Protein AF-A0A2N7XA03-F1 (afdb_monomer_lite)

Structure (mmCIF, N/CA/C/O backbone):
data_AF-A0A2N7XA03-F1
#
_entry.id   AF-A0A2N7XA03-F1
#
loop_
_atom_site.group_PDB
_atom_site.id
_atom_site.type_symbol
_atom_site.label_atom_id
_atom_site.label_alt_id
_atom_site.label_comp_id
_atom_site.label_asym_id
_atom_site.label_entity_id
_atom_site.label_seq_id
_atom_site.pdbx_PDB_ins_code
_atom_site.Cartn_x
_atom_site.Cartn_y
_atom_site.Cartn_z
_atom_site.occupancy
_atom_site.B_iso_or_equiv
_atom_site.auth_seq_id
_atom_site.auth_comp_id
_atom_site.auth_asym_id
_atom_site.auth_atom_id
_atom_site.pdbx_PDB_model_num
ATOM 1 N N . MET A 1 1 ? -6.510 21.672 -16.724 1.00 60.53 1 MET A N 1
ATOM 2 C CA . MET A 1 1 ? -6.468 21.443 -15.259 1.00 60.53 1 MET A CA 1
ATOM 3 C C . MET A 1 1 ? -7.813 21.025 -14.661 1.00 60.53 1 MET A C 1
ATOM 5 O O . MET A 1 1 ? -7.851 19.957 -14.069 1.00 60.53 1 MET A O 1
ATOM 9 N N . ARG A 1 2 ? -8.933 21.724 -14.922 1.00 76.31 2 ARG A N 1
ATOM 10 C CA . ARG A 1 2 ? -10.262 21.392 -14.342 1.00 76.31 2 ARG A CA 1
ATOM 11 C C . ARG A 1 2 ? -10.760 19.943 -14.524 1.00 76.31 2 ARG A C 1
ATOM 13 O O . ARG A 1 2 ? -11.589 19.488 -13.749 1.00 76.31 2 ARG A O 1
ATOM 20 N N . HIS A 1 3 ? -10.315 19.220 -15.556 1.00 81.19 3 HIS A N 1
ATOM 21 C CA . HIS A 1 3 ? -10.724 17.824 -15.777 1.00 81.19 3 HIS A CA 1
ATOM 22 C C . HIS A 1 3 ? -10.050 16.850 -14.793 1.00 81.19 3 HIS A C 1
ATOM 24 O O . HIS A 1 3 ? -10.739 16.049 -14.170 1.00 81.19 3 HIS A O 1
ATOM 30 N N . TYR A 1 4 ? -8.735 16.975 -14.584 1.00 78.62 4 TYR A N 1
ATOM 31 C CA . TYR A 1 4 ? -7.982 16.133 -13.645 1.00 78.62 4 TYR A CA 1
ATOM 32 C C . TYR A 1 4 ? -8.424 16.334 -12.188 1.00 78.62 4 TYR A C 1
ATOM 34 O O . TYR A 1 4 ? -8.545 15.368 -11.438 1.00 78.62 4 TYR A O 1
ATOM 42 N N . GLU A 1 5 ? -8.733 17.573 -11.801 1.00 79.69 5 GLU A N 1
ATOM 43 C CA . GLU A 1 5 ? -9.283 17.891 -10.475 1.00 79.69 5 GLU A CA 1
ATOM 44 C C . GLU A 1 5 ? -10.627 17.187 -10.243 1.00 79.69 5 GLU A C 1
ATOM 46 O O . GLU A 1 5 ? -10.821 16.546 -9.211 1.00 79.69 5 GLU A O 1
ATOM 51 N N . ARG A 1 6 ? -11.527 17.218 -11.237 1.00 84.94 6 ARG A N 1
ATOM 52 C CA . ARG A 1 6 ? -12.817 16.513 -11.168 1.00 84.94 6 ARG A CA 1
ATOM 53 C C . ARG A 1 6 ? -12.654 15.001 -11.059 1.00 84.94 6 ARG A C 1
ATOM 55 O O . ARG A 1 6 ? -13.378 14.383 -10.287 1.00 84.94 6 ARG A O 1
ATOM 62 N N . MET A 1 7 ? -11.707 14.410 -11.789 1.00 84.31 7 MET A N 1
ATOM 63 C CA . MET A 1 7 ? -11.433 12.973 -11.692 1.00 84.31 7 MET A CA 1
ATOM 64 C C . MET A 1 7 ? -10.955 12.581 -10.290 1.00 84.31 7 MET A C 1
ATOM 66 O O . MET A 1 7 ? -11.468 11.619 -9.724 1.00 84.31 7 MET A O 1
ATOM 70 N N . ARG A 1 8 ? -10.030 13.347 -9.691 1.00 77.31 8 ARG A N 1
ATOM 71 C CA . ARG A 1 8 ? -9.579 13.095 -8.311 1.00 77.31 8 ARG A CA 1
ATOM 72 C C . ARG A 1 8 ? -10.726 13.176 -7.307 1.00 77.31 8 ARG A C 1
ATOM 74 O O . ARG A 1 8 ? -10.835 12.301 -6.454 1.00 77.31 8 ARG A O 1
ATOM 81 N N . VAL A 1 9 ? -11.588 14.186 -7.426 1.00 81.44 9 VAL A N 1
ATOM 82 C CA . VAL A 1 9 ? -12.763 14.323 -6.553 1.00 81.44 9 VAL A CA 1
ATOM 83 C C . VAL A 1 9 ? -13.717 13.143 -6.732 1.00 81.44 9 VAL A C 1
ATOM 85 O O . VAL A 1 9 ? -14.170 12.593 -5.737 1.00 81.44 9 VAL A O 1
ATOM 88 N N . ALA A 1 10 ? -13.976 12.701 -7.965 1.00 82.12 10 ALA A N 1
ATOM 89 C CA . ALA A 1 10 ? -14.864 11.569 -8.233 1.00 82.12 10 ALA A CA 1
ATOM 90 C C . ALA A 1 10 ? -14.361 10.256 -7.605 1.00 82.12 10 ALA A C 1
ATOM 92 O O . ALA A 1 10 ? -15.149 9.516 -7.017 1.00 82.12 10 ALA A O 1
ATOM 93 N N . VAL A 1 11 ? -13.049 9.996 -7.665 1.00 75.00 11 VAL A N 1
ATOM 94 C CA . VAL A 1 11 ? -12.435 8.823 -7.017 1.00 75.00 11 VAL A CA 1
ATOM 95 C C . VAL A 1 11 ? -12.603 8.882 -5.496 1.00 75.00 11 VAL A C 1
ATOM 97 O O . VAL A 1 11 ? -12.893 7.862 -4.876 1.00 75.00 11 VAL A O 1
ATOM 100 N N . SER A 1 12 ? -12.468 10.062 -4.886 1.00 75.69 12 SER A N 1
ATOM 101 C CA . SER A 1 12 ? -12.621 10.230 -3.435 1.00 75.69 12 SER A CA 1
ATOM 102 C C . SER A 1 12 ? -14.082 10.291 -2.959 1.00 75.69 12 SER A C 1
ATOM 104 O O . SER A 1 12 ? -14.359 9.904 -1.826 1.00 75.69 12 SER A O 1
ATOM 106 N N . ALA A 1 13 ? -15.013 10.758 -3.793 1.00 76.19 13 ALA A N 1
ATOM 107 C CA . ALA A 1 13 ? -16.415 10.987 -3.426 1.00 76.19 13 ALA A CA 1
ATOM 108 C C . ALA A 1 13 ? -17.341 9.790 -3.696 1.00 76.19 13 ALA A C 1
ATOM 110 O O . ALA A 1 13 ? -18.472 9.775 -3.218 1.00 76.19 13 ALA A O 1
ATOM 111 N N . SER A 1 14 ? -16.891 8.794 -4.464 1.00 79.75 14 SER A N 1
ATOM 112 C CA . SER A 1 14 ? -17.689 7.594 -4.723 1.00 79.75 14 SER A CA 1
ATOM 113 C C . SER A 1 14 ? -17.953 6.822 -3.427 1.00 79.75 14 SER A C 1
ATOM 115 O O . SER A 1 14 ? -17.026 6.526 -2.682 1.00 79.75 14 SER A O 1
ATOM 117 N N . THR A 1 15 ? -19.201 6.452 -3.161 1.00 81.06 15 THR A N 1
ATOM 118 C CA . THR A 1 15 ? -19.562 5.527 -2.069 1.00 81.06 15 THR A CA 1
ATOM 119 C C . THR A 1 15 ? -19.664 4.079 -2.549 1.00 81.06 15 THR A C 1
ATOM 121 O O . THR A 1 15 ? -19.903 3.182 -1.750 1.00 81.06 15 THR A O 1
ATOM 124 N N . ALA A 1 16 ? -19.460 3.835 -3.849 1.00 85.88 16 ALA A N 1
ATOM 125 C CA . ALA A 1 16 ? -19.551 2.503 -4.446 1.00 85.88 16 ALA A CA 1
ATOM 126 C C . ALA A 1 16 ? -18.375 1.587 -4.066 1.00 85.88 16 ALA A C 1
ATOM 128 O O . ALA A 1 16 ? -18.445 0.378 -4.265 1.00 85.88 16 ALA A O 1
ATOM 129 N N . VAL A 1 17 ? -17.290 2.163 -3.547 1.00 85.19 17 VAL A N 1
ATOM 130 C CA . VAL A 1 17 ? -16.119 1.439 -3.052 1.00 85.19 17 VAL A CA 1
ATOM 131 C C . VAL A 1 17 ? -15.867 1.905 -1.631 1.00 85.19 17 VAL A C 1
ATOM 133 O O . VAL A 1 17 ? -15.725 3.110 -1.403 1.00 85.19 17 VAL A O 1
ATOM 136 N N . ASP A 1 18 ? -15.799 0.944 -0.712 1.00 88.31 18 ASP A N 1
ATOM 137 C CA . ASP A 1 18 ? -15.415 1.173 0.676 1.00 88.31 18 ASP A CA 1
ATOM 138 C C . ASP A 1 18 ? -14.088 1.954 0.776 1.00 88.31 18 ASP A C 1
ATOM 140 O O . ASP A 1 18 ? -13.185 1.809 -0.056 1.00 88.31 18 ASP A O 1
ATOM 144 N N . GLY A 1 19 ? -13.982 2.798 1.804 1.00 86.25 19 GLY A N 1
ATOM 145 C CA . GLY A 1 19 ? -12.800 3.619 2.044 1.00 86.25 19 GLY A CA 1
ATOM 146 C C . GLY A 1 19 ? -11.546 2.768 2.228 1.00 86.25 19 GLY A C 1
ATOM 147 O O . GLY A 1 19 ? -10.538 3.040 1.581 1.00 86.25 19 GLY A O 1
ATOM 148 N N . GLY A 1 20 ? -11.615 1.700 3.024 1.00 90.31 20 GLY A N 1
ATOM 149 C CA . GLY A 1 20 ? -10.498 0.777 3.228 1.00 90.31 20 GLY A CA 1
ATOM 150 C C . GLY A 1 20 ? -10.057 0.105 1.928 1.00 90.31 20 GLY A C 1
ATOM 151 O O . GLY A 1 20 ? -8.874 0.144 1.584 1.00 90.31 20 GLY A O 1
ATOM 152 N N . LEU A 1 21 ? -11.003 -0.427 1.147 1.00 91.94 21 LEU A N 1
ATOM 153 C CA . LEU A 1 21 ? -10.706 -1.044 -0.153 1.00 91.94 21 LEU A CA 1
ATOM 154 C C . LEU A 1 21 ? -10.043 -0.061 -1.132 1.00 91.94 21 LEU A C 1
ATOM 156 O O . LEU A 1 21 ? -9.103 -0.422 -1.842 1.00 91.94 21 LEU A O 1
ATOM 160 N N . ARG A 1 22 ? -10.491 1.196 -1.165 1.00 93.56 22 ARG A N 1
ATOM 161 C CA . ARG A 1 22 ? -9.862 2.230 -1.998 1.00 93.56 22 ARG A CA 1
ATOM 162 C C . ARG A 1 22 ? -8.411 2.467 -1.604 1.00 93.56 22 ARG A C 1
ATOM 164 O O . ARG A 1 22 ? -7.545 2.525 -2.476 1.00 93.56 22 ARG A O 1
ATOM 171 N N . GLU A 1 23 ? -8.152 2.625 -0.313 1.00 95.06 23 GLU A N 1
ATOM 172 C CA . GLU A 1 23 ? -6.807 2.877 0.201 1.00 95.06 23 GLU A CA 1
ATOM 173 C C . GLU A 1 23 ? -5.885 1.674 -0.057 1.00 95.06 23 GLU A C 1
ATOM 175 O O . GLU A 1 23 ? -4.732 1.869 -0.442 1.00 95.06 23 GLU A O 1
ATOM 180 N N . VAL A 1 24 ? -6.404 0.440 0.010 1.00 95.50 24 VAL A N 1
ATOM 181 C CA . VAL A 1 24 ? -5.681 -0.772 -0.414 1.00 95.50 24 VAL A CA 1
ATOM 182 C C . VAL A 1 24 ? -5.278 -0.690 -1.884 1.00 95.50 24 VAL A C 1
ATOM 184 O O . VAL A 1 24 ? -4.102 -0.855 -2.205 1.00 95.50 24 VAL A O 1
ATOM 187 N N . VAL A 1 25 ? -6.221 -0.398 -2.785 1.00 94.50 25 VAL A N 1
ATOM 188 C CA . VAL A 1 25 ? -5.930 -0.314 -4.226 1.00 94.50 25 VAL A CA 1
ATOM 189 C C . VAL A 1 25 ? -4.866 0.746 -4.504 1.00 94.50 25 VAL A C 1
ATOM 191 O O . VAL A 1 25 ? -3.908 0.470 -5.223 1.00 94.50 25 VAL A O 1
ATOM 194 N N . LEU A 1 26 ? -4.992 1.935 -3.909 1.00 95.06 26 LEU A N 1
ATOM 195 C CA . LEU A 1 26 ? -4.014 3.011 -4.082 1.00 95.06 26 LEU A CA 1
ATOM 196 C C . LEU A 1 26 ? -2.631 2.609 -3.558 1.00 95.06 26 LEU A C 1
ATOM 198 O O . LEU A 1 26 ? -1.645 2.774 -4.274 1.00 95.06 26 LEU A O 1
ATOM 202 N N . THR A 1 27 ? -2.563 2.020 -2.363 1.00 96.31 27 THR A N 1
ATOM 203 C CA . THR A 1 27 ? -1.319 1.495 -1.779 1.00 96.31 27 THR A CA 1
ATOM 204 C C . THR A 1 27 ? -0.624 0.523 -2.732 1.00 96.31 27 THR A C 1
ATOM 206 O O . THR A 1 27 ? 0.554 0.695 -3.042 1.00 96.31 27 THR A O 1
ATOM 209 N N . MET A 1 28 ? -1.362 -0.451 -3.273 1.00 95.88 28 MET A N 1
ATOM 210 C CA . MET A 1 28 ? -0.813 -1.449 -4.195 1.00 95.88 28 MET A CA 1
ATOM 211 C C . MET A 1 28 ? -0.295 -0.826 -5.495 1.00 95.88 28 MET A C 1
ATOM 213 O O . MET A 1 28 ? 0.785 -1.182 -5.960 1.00 95.88 28 MET A O 1
ATOM 217 N N . GLN A 1 29 ? -1.022 0.134 -6.072 1.00 95.69 29 GLN A N 1
ATOM 218 C CA . GLN A 1 29 ? -0.578 0.822 -7.289 1.00 95.69 29 GLN A CA 1
ATOM 219 C C . GLN A 1 29 ? 0.695 1.638 -7.050 1.00 95.69 29 GLN A C 1
ATOM 221 O O . GLN A 1 29 ? 1.594 1.639 -7.887 1.00 95.69 29 GLN A O 1
ATOM 2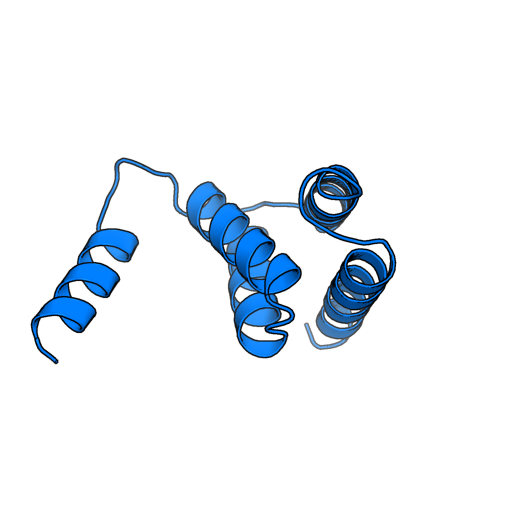26 N N . PHE A 1 30 ? 0.815 2.304 -5.901 1.00 96.75 30 PHE A N 1
ATOM 227 C CA . PHE A 1 30 ? 2.028 3.052 -5.580 1.00 96.75 30 PHE A CA 1
ATOM 228 C C . PHE A 1 30 ? 3.229 2.153 -5.290 1.00 96.75 30 PHE A C 1
ATOM 230 O O . PHE A 1 30 ? 4.342 2.535 -5.645 1.00 96.75 30 PHE A O 1
ATOM 237 N N . ALA A 1 31 ? 3.017 0.954 -4.738 1.00 96.38 31 ALA A N 1
ATOM 238 C CA . ALA A 1 31 ? 4.071 -0.053 -4.635 1.00 96.38 31 ALA A CA 1
ATOM 239 C C . ALA A 1 31 ? 4.579 -0.472 -6.025 1.00 96.38 31 ALA A C 1
ATOM 241 O O . ALA A 1 31 ? 5.784 -0.443 -6.261 1.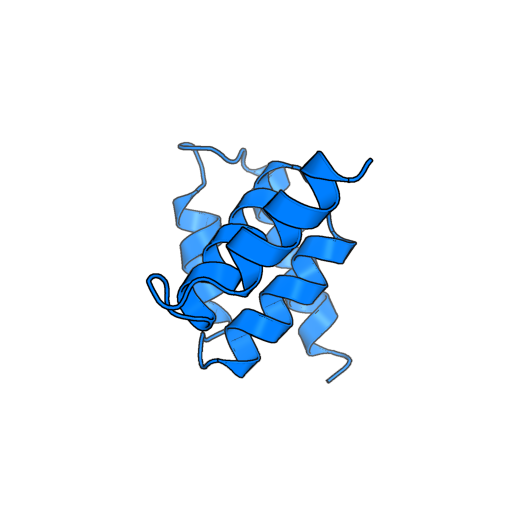00 96.38 31 ALA A O 1
ATOM 242 N N . VAL A 1 32 ? 3.666 -0.762 -6.961 1.00 95.31 32 VAL A N 1
ATOM 243 C CA . VAL A 1 32 ? 4.004 -1.122 -8.354 1.00 95.31 32 VAL A CA 1
ATOM 244 C C . VAL A 1 32 ? 4.761 -0.006 -9.067 1.00 95.31 32 VAL A C 1
ATOM 246 O O . VAL A 1 32 ? 5.732 -0.259 -9.768 1.00 95.31 32 VAL A O 1
ATOM 249 N N . LEU A 1 33 ? 4.354 1.245 -8.864 1.00 94.81 33 LEU A N 1
ATOM 250 C CA . LEU A 1 33 ? 4.996 2.403 -9.491 1.00 94.81 33 LEU A CA 1
ATOM 251 C C . LEU A 1 33 ? 6.274 2.863 -8.766 1.00 94.81 33 LEU A C 1
ATOM 253 O O . LEU A 1 33 ? 6.930 3.799 -9.217 1.00 94.81 33 LEU A O 1
ATOM 257 N N . GLY A 1 34 ? 6.629 2.255 -7.630 1.00 94.12 34 GLY A N 1
ATOM 258 C CA . GLY A 1 34 ? 7.788 2.653 -6.829 1.00 94.12 34 GLY A CA 1
ATOM 259 C C . GLY A 1 34 ? 7.648 4.022 -6.147 1.00 94.12 34 GLY A C 1
ATOM 260 O O . GLY A 1 34 ? 8.654 4.663 -5.839 1.00 94.12 34 GLY A O 1
ATOM 261 N N . HIS A 1 35 ? 6.419 4.489 -5.920 1.00 96.88 35 HIS A N 1
ATOM 262 C CA . HIS A 1 35 ? 6.107 5.791 -5.327 1.00 96.88 35 HIS A CA 1
ATOM 263 C C . HIS A 1 35 ? 5.966 5.690 -3.799 1.00 96.88 35 HIS A C 1
ATOM 265 O O . HIS A 1 35 ? 4.862 5.579 -3.269 1.00 96.88 35 HIS A O 1
ATOM 271 N N . GLU A 1 36 ? 7.088 5.784 -3.088 1.00 95.81 36 GLU A N 1
ATOM 272 C CA . GLU A 1 36 ? 7.159 5.594 -1.631 1.00 95.81 36 GLU A CA 1
ATOM 273 C C . GLU A 1 36 ? 6.240 6.525 -0.825 1.00 95.81 36 GLU A C 1
ATOM 275 O O . GLU A 1 36 ? 5.451 6.069 -0.002 1.00 95.81 36 GLU A O 1
ATOM 280 N N . PHE A 1 37 ? 6.330 7.841 -1.030 1.00 95.31 37 PHE A N 1
ATOM 281 C CA . PHE A 1 37 ? 5.609 8.787 -0.173 1.00 95.31 37 PHE A CA 1
ATOM 282 C C . PHE A 1 37 ? 4.076 8.626 -0.269 1.00 95.31 37 PHE A C 1
ATOM 284 O O . PHE A 1 37 ? 3.419 8.504 0.769 1.00 95.31 37 PHE A O 1
ATOM 291 N N . PRO A 1 38 ? 3.474 8.539 -1.474 1.00 95.12 38 PRO A N 1
ATOM 292 C CA . PRO A 1 38 ? 2.068 8.169 -1.607 1.00 95.12 38 PRO A CA 1
ATOM 293 C C . PRO A 1 38 ? 1.749 6.779 -1.043 1.00 95.12 38 PRO A C 1
ATOM 295 O O . PRO A 1 38 ? 0.720 6.630 -0.388 1.00 95.12 38 PRO A O 1
ATOM 298 N N . PHE A 1 39 ? 2.621 5.781 -1.241 1.00 96.44 39 PHE A N 1
ATOM 299 C CA . PHE A 1 39 ? 2.443 4.452 -0.651 1.00 96.44 39 PHE A CA 1
ATOM 300 C C . PHE A 1 39 ? 2.265 4.541 0.870 1.00 96.44 39 PHE A C 1
ATOM 302 O O . PHE A 1 39 ? 1.254 4.068 1.383 1.00 96.44 39 PHE A O 1
ATOM 309 N N . LYS A 1 40 ? 3.179 5.221 1.575 1.00 95.94 40 LYS A N 1
ATOM 310 C CA . LYS A 1 40 ? 3.151 5.385 3.038 1.00 95.94 40 LYS A CA 1
ATOM 311 C C . LYS A 1 40 ? 1.855 6.058 3.513 1.00 95.94 40 LYS A C 1
ATOM 313 O O . LYS A 1 40 ? 1.204 5.589 4.446 1.00 95.94 40 LYS A O 1
ATOM 318 N N . ILE A 1 41 ? 1.399 7.105 2.816 1.00 95.12 41 ILE A N 1
ATOM 319 C CA . ILE A 1 41 ? 0.124 7.782 3.125 1.00 95.12 41 ILE A CA 1
ATOM 320 C C . ILE A 1 41 ? -1.063 6.818 3.037 1.00 95.12 41 ILE A C 1
ATOM 322 O O . ILE A 1 41 ? -1.884 6.762 3.955 1.00 95.12 41 ILE A O 1
ATOM 326 N N . HIS A 1 42 ? -1.177 6.094 1.927 1.00 95.81 42 HIS A N 1
ATOM 327 C CA . HIS A 1 42 ? -2.330 5.238 1.666 1.00 95.81 42 HIS A CA 1
ATOM 328 C C . HIS A 1 42 ? -2.286 3.945 2.495 1.00 95.81 42 HIS A C 1
ATOM 330 O O . HIS A 1 42 ? -3.331 3.492 2.960 1.00 95.81 42 HIS A O 1
ATOM 336 N N . ALA A 1 43 ? -1.094 3.428 2.807 1.00 96.19 43 ALA A N 1
ATOM 337 C CA . ALA A 1 43 ? -0.911 2.303 3.720 1.00 96.19 43 ALA A CA 1
ATOM 338 C C . ALA A 1 43 ? -1.430 2.645 5.124 1.00 96.19 43 ALA A C 1
ATOM 340 O O . ALA A 1 43 ? -2.260 1.921 5.674 1.00 96.19 43 ALA A O 1
ATOM 341 N N . ARG A 1 44 ? -1.029 3.800 5.677 1.00 95.25 44 ARG A N 1
ATOM 342 C CA . ARG A 1 44 ? -1.507 4.269 6.990 1.00 95.25 44 ARG A CA 1
ATOM 343 C C . ARG A 1 44 ? -3.017 4.488 7.007 1.00 95.25 44 ARG A C 1
ATOM 345 O O . ARG A 1 44 ? -3.678 4.133 7.979 1.00 95.25 44 ARG A O 1
ATOM 352 N N . ARG A 1 45 ? -3.586 5.037 5.929 1.00 94.62 45 ARG A N 1
ATOM 353 C CA . ARG A 1 45 ? -5.041 5.215 5.804 1.00 94.62 45 ARG A CA 1
ATOM 354 C C . ARG A 1 45 ? -5.782 3.886 5.728 1.00 94.62 45 ARG A C 1
ATOM 356 O O . ARG A 1 45 ? -6.786 3.741 6.414 1.00 94.62 45 ARG A O 1
ATOM 363 N N . ALA A 1 46 ? -5.2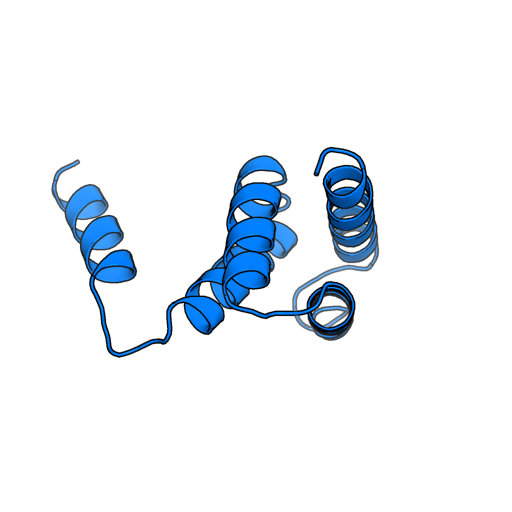86 2.916 4.962 1.00 94.62 46 ALA A N 1
ATOM 364 C CA . ALA A 1 46 ? -5.863 1.575 4.913 1.00 94.62 46 ALA A CA 1
ATOM 365 C C . ALA A 1 46 ? -5.818 0.898 6.294 1.00 94.62 46 ALA A C 1
ATOM 367 O O . ALA A 1 46 ? -6.805 0.304 6.727 1.00 94.62 46 ALA A O 1
ATOM 368 N N . MET A 1 47 ? -4.709 1.053 7.023 1.00 94.19 47 MET A N 1
ATOM 369 C CA . MET A 1 47 ? -4.571 0.535 8.387 1.00 94.19 47 MET A CA 1
ATOM 370 C C . MET A 1 47 ? -5.510 1.228 9.380 1.00 94.19 47 MET A C 1
ATOM 372 O O . MET A 1 47 ? -6.131 0.561 10.203 1.00 94.19 47 MET A O 1
ATOM 376 N N . ALA A 1 48 ? -5.700 2.544 9.259 1.00 93.38 48 ALA A N 1
ATOM 377 C CA . ALA A 1 48 ? -6.680 3.289 10.051 1.00 93.38 48 ALA A CA 1
ATOM 378 C C . ALA A 1 48 ? -8.135 2.852 9.781 1.00 93.38 48 ALA A C 1
ATOM 380 O O . ALA A 1 48 ? -9.005 3.082 10.616 1.00 93.38 48 ALA A O 1
ATOM 381 N N . GLN A 1 49 ? -8.399 2.205 8.640 1.00 92.50 49 GLN A N 1
ATOM 382 C CA . GLN A 1 49 ? -9.684 1.576 8.304 1.00 92.50 49 GLN A CA 1
ATOM 383 C C . GLN A 1 49 ? -9.759 0.094 8.730 1.00 92.50 49 GLN A C 1
ATOM 385 O O . GLN A 1 49 ? -10.703 -0.604 8.370 1.00 92.50 49 GLN A O 1
ATOM 390 N N . GLY A 1 50 ? -8.785 -0.402 9.502 1.00 92.69 50 GLY A N 1
ATOM 391 C CA . GLY A 1 50 ? -8.800 -1.743 10.095 1.00 92.69 50 GLY A CA 1
ATOM 392 C C . GLY A 1 50 ? -8.006 -2.807 9.336 1.00 92.69 50 GLY A C 1
ATOM 393 O O . GLY A 1 50 ? -7.989 -3.963 9.763 1.00 92.69 50 GLY A O 1
ATOM 394 N N . LEU A 1 51 ? -7.319 -2.459 8.243 1.00 94.12 51 LEU A N 1
ATOM 395 C CA . LEU A 1 51 ? -6.426 -3.405 7.576 1.00 94.12 51 LEU A CA 1
ATOM 396 C C . LEU A 1 51 ? -5.187 -3.670 8.443 1.00 94.12 51 LEU A C 1
ATOM 398 O O . LEU A 1 51 ? -4.490 -2.746 8.858 1.00 94.12 51 LEU A O 1
ATOM 402 N N . THR A 1 52 ? -4.864 -4.935 8.697 1.00 94.75 52 THR A N 1
ATOM 403 C CA . THR A 1 52 ? -3.658 -5.263 9.463 1.00 94.75 52 THR A CA 1
ATOM 404 C C . THR A 1 52 ? -2.399 -5.119 8.608 1.00 94.75 52 THR A C 1
ATOM 406 O O . THR A 1 52 ? -2.419 -5.308 7.388 1.00 94.75 52 THR A O 1
ATOM 409 N N . LYS A 1 53 ? -1.264 -4.841 9.260 1.00 94.25 53 LYS A N 1
ATOM 410 C CA . LYS A 1 53 ? 0.052 -4.818 8.604 1.00 94.25 53 LYS A CA 1
ATOM 411 C C . LYS A 1 53 ? 0.348 -6.140 7.888 1.00 94.25 53 LYS A C 1
ATOM 413 O O . LYS A 1 53 ? 0.834 -6.133 6.763 1.00 94.25 53 LYS A O 1
ATOM 418 N N . ASP A 1 54 ? 0.004 -7.267 8.509 1.00 96.12 54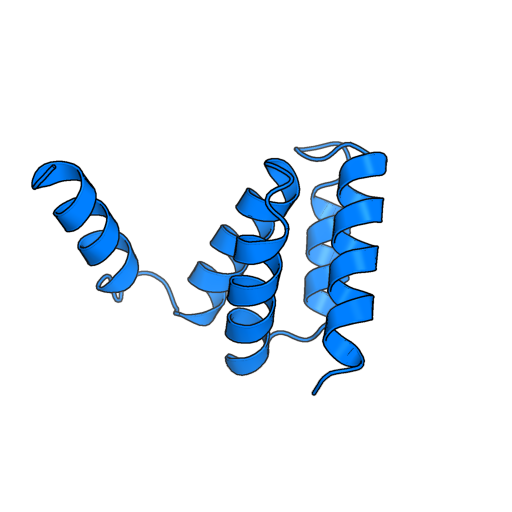 ASP A N 1
ATOM 419 C CA . ASP A 1 54 ? 0.221 -8.597 7.931 1.00 96.12 54 ASP A CA 1
ATOM 420 C C . ASP A 1 54 ? -0.652 -8.856 6.703 1.00 96.12 54 ASP A C 1
ATOM 422 O O . ASP A 1 54 ? -0.170 -9.428 5.726 1.00 96.12 54 ASP A O 1
ATOM 426 N N . ALA A 1 55 ? -1.898 -8.370 6.697 1.00 96.12 55 ALA A N 1
ATOM 427 C CA . ALA A 1 55 ? -2.736 -8.415 5.504 1.00 96.12 55 ALA A CA 1
ATOM 428 C C . ALA A 1 55 ? -2.117 -7.592 4.363 1.00 96.12 55 ALA A C 1
ATOM 430 O O . ALA A 1 55 ? -2.078 -8.057 3.225 1.00 96.12 55 ALA A O 1
ATOM 431 N N . LEU A 1 56 ? -1.564 -6.409 4.658 1.00 95.38 56 LEU A N 1
ATOM 432 C CA . LEU A 1 56 ? -0.904 -5.584 3.644 1.00 95.38 56 LEU A CA 1
ATOM 433 C C . LEU A 1 56 ? 0.376 -6.245 3.101 1.00 95.38 56 LEU A C 1
ATOM 435 O O . LEU A 1 56 ? 0.598 -6.241 1.891 1.00 95.38 56 LEU A O 1
ATOM 439 N N . ARG A 1 57 ? 1.176 -6.892 3.960 1.00 96.56 57 ARG A N 1
ATOM 440 C CA . ARG A 1 57 ? 2.322 -7.712 3.527 1.00 96.56 57 ARG A CA 1
ATOM 441 C C . ARG A 1 57 ? 1.888 -8.859 2.619 1.00 96.56 57 ARG A C 1
ATOM 443 O O . ARG A 1 57 ? 2.495 -9.066 1.573 1.00 96.56 57 ARG A O 1
ATOM 450 N N . ALA A 1 58 ? 0.834 -9.585 2.991 1.00 96.81 58 ALA A N 1
ATOM 451 C CA . ALA A 1 58 ? 0.305 -10.678 2.181 1.00 96.81 58 ALA A CA 1
ATOM 452 C C . ALA A 1 58 ? -0.172 -10.190 0.804 1.00 96.81 58 ALA A C 1
ATOM 454 O O . ALA A 1 58 ? 0.103 -10.846 -0.197 1.00 96.81 58 ALA A O 1
ATOM 455 N N . LEU A 1 59 ? -0.815 -9.019 0.730 1.00 95.75 59 LEU A N 1
ATOM 456 C CA . LEU A 1 59 ? -1.226 -8.402 -0.536 1.00 95.75 59 LEU A CA 1
ATOM 457 C C . LEU A 1 59 ? -0.026 -7.994 -1.406 1.00 95.75 59 LEU A C 1
ATOM 459 O O . LEU A 1 59 ? -0.036 -8.252 -2.609 1.00 95.75 59 LEU A O 1
ATOM 463 N N . LEU A 1 60 ? 1.025 -7.420 -0.811 1.00 95.81 60 LEU A N 1
ATOM 464 C CA . LEU A 1 60 ? 2.282 -7.116 -1.510 1.00 95.81 60 LEU A CA 1
ATOM 465 C C . LEU A 1 60 ? 2.935 -8.379 -2.077 1.00 95.81 60 LEU A C 1
ATOM 467 O O . LEU A 1 60 ? 3.319 -8.405 -3.245 1.00 95.81 60 LEU A O 1
ATOM 471 N N . MET A 1 61 ? 2.992 -9.445 -1.280 1.00 96.25 61 MET A N 1
ATOM 472 C CA . MET A 1 61 ? 3.506 -10.742 -1.720 1.00 96.25 61 MET A CA 1
ATOM 473 C C . MET A 1 61 ? 2.635 -11.375 -2.811 1.00 96.25 61 MET A C 1
ATOM 475 O O . MET A 1 61 ? 3.174 -11.960 -3.743 1.00 96.25 61 MET A O 1
ATOM 479 N N . ALA A 1 62 ? 1.309 -11.229 -2.745 1.00 94.75 62 ALA A N 1
ATOM 480 C CA . ALA A 1 62 ? 0.395 -11.733 -3.771 1.00 94.75 62 ALA A CA 1
ATOM 481 C C . ALA A 1 62 ? 0.577 -11.037 -5.133 1.00 94.75 62 ALA A C 1
ATOM 483 O O . ALA A 1 62 ? 0.247 -11.617 -6.165 1.00 94.75 62 ALA A O 1
ATOM 484 N N . GLY A 1 63 ? 1.118 -9.814 -5.153 1.00 90.00 63 GLY A N 1
ATOM 485 C CA . GLY A 1 63 ? 1.478 -9.114 -6.388 1.00 90.00 63 GLY A CA 1
ATOM 486 C C . GLY A 1 63 ? 2.756 -9.634 -7.059 1.00 90.00 63 GLY A C 1
ATOM 487 O O . GLY A 1 63 ? 2.986 -9.328 -8.233 1.00 90.00 63 GLY A O 1
ATOM 488 N N . LEU A 1 64 ? 3.580 -10.421 -6.353 1.00 91.62 64 LEU A N 1
ATOM 489 C CA . LEU A 1 64 ? 4.839 -10.955 -6.874 1.00 91.62 64 LEU A CA 1
ATOM 490 C C . LEU A 1 64 ? 4.595 -11.848 -8.098 1.00 91.62 64 LEU A C 1
ATOM 492 O O . LEU A 1 64 ? 3.878 -12.842 -8.026 1.00 91.62 64 LEU A O 1
ATOM 496 N N . GLY A 1 65 ? 5.219 -11.507 -9.225 1.00 76.62 65 GLY A N 1
ATOM 497 C CA . GLY A 1 65 ? 5.120 -12.270 -10.474 1.00 76.62 65 GLY A CA 1
ATOM 498 C C . GLY A 1 65 ? 3.832 -12.040 -11.273 1.00 76.62 65 GLY A C 1
ATOM 499 O O . GLY A 1 65 ? 3.758 -12.483 -12.416 1.00 76.62 65 GLY A O 1
ATOM 500 N N . VAL A 1 66 ? 2.849 -11.319 -10.718 1.00 85.12 66 VAL A N 1
ATOM 501 C CA . VAL A 1 66 ? 1.635 -10.887 -11.435 1.00 85.12 66 VAL A CA 1
ATOM 502 C C . VAL A 1 66 ? 1.798 -9.458 -11.947 1.00 85.12 66 VAL A C 1
ATOM 504 O O . VAL A 1 66 ? 1.487 -9.167 -13.100 1.00 85.12 66 VAL A O 1
ATOM 507 N N . THR A 1 67 ? 2.301 -8.568 -11.091 1.00 87.00 67 THR A N 1
ATOM 508 C CA . THR A 1 67 ? 2.491 -7.139 -11.393 1.00 87.00 67 THR A CA 1
ATOM 509 C C . THR A 1 67 ? 3.757 -6.546 -10.782 1.00 87.00 67 THR A C 1
ATOM 511 O O . THR A 1 67 ? 4.263 -5.571 -11.328 1.00 87.00 67 THR A O 1
ATOM 514 N N . LEU A 1 68 ? 4.273 -7.116 -9.687 1.00 88.81 68 LEU A N 1
ATOM 515 C CA . LEU A 1 68 ? 5.505 -6.692 -9.015 1.00 88.81 68 LEU A CA 1
ATOM 516 C C . LEU A 1 68 ? 6.653 -7.666 -9.298 1.00 88.81 68 LEU A C 1
ATOM 518 O O . LEU A 1 68 ? 6.460 -8.887 -9.284 1.00 88.81 68 LEU A O 1
ATOM 522 N N . VAL A 1 69 ? 7.869 -7.145 -9.449 1.00 92.00 69 VAL A N 1
ATOM 523 C CA . VAL A 1 69 ? 9.104 -7.929 -9.342 1.00 92.00 69 VAL A CA 1
ATOM 524 C C . VAL A 1 69 ? 9.595 -7.993 -7.892 1.00 92.00 69 VAL A C 1
ATOM 526 O O . VAL A 1 69 ? 9.218 -7.192 -7.036 1.00 92.00 69 VAL A O 1
ATOM 529 N N . ALA A 1 70 ? 10.477 -8.953 -7.598 1.00 92.62 70 ALA A N 1
ATOM 530 C CA . ALA A 1 70 ? 10.954 -9.216 -6.236 1.00 92.62 70 ALA A CA 1
ATOM 531 C C . ALA A 1 70 ? 11.581 -7.988 -5.546 1.00 92.62 70 ALA A C 1
ATOM 533 O O . ALA A 1 70 ? 11.403 -7.802 -4.343 1.00 92.62 70 ALA A O 1
ATOM 534 N N . SER A 1 71 ? 12.283 -7.130 -6.294 1.00 92.88 71 SER A N 1
ATOM 535 C CA . SER A 1 71 ? 12.889 -5.907 -5.753 1.00 92.88 71 SER A CA 1
ATOM 536 C C . SER A 1 71 ? 11.852 -4.865 -5.324 1.00 92.88 71 SER A C 1
ATOM 538 O O . SER A 1 71 ? 12.056 -4.183 -4.322 1.00 92.88 71 SER A O 1
ATOM 540 N N . GLU A 1 72 ? 10.733 -4.744 -6.038 1.00 94.88 72 GLU A N 1
ATOM 541 C CA . GLU A 1 72 ? 9.652 -3.810 -5.699 1.00 94.88 72 GLU A CA 1
ATOM 542 C C . GLU A 1 72 ? 8.886 -4.289 -4.469 1.00 94.88 72 GLU A C 1
ATOM 544 O O . GLU A 1 72 ? 8.620 -3.494 -3.568 1.00 94.88 72 GLU A O 1
ATOM 549 N N . VAL A 1 73 ? 8.623 -5.598 -4.381 1.00 96.25 73 VAL A N 1
ATOM 550 C CA . VAL A 1 73 ? 8.045 -6.211 -3.177 1.00 96.25 73 VAL A CA 1
ATOM 551 C C . VAL A 1 73 ? 8.954 -5.971 -1.974 1.00 96.25 73 VAL A C 1
ATOM 553 O O . VAL A 1 73 ? 8.487 -5.485 -0.948 1.00 96.25 73 VAL A O 1
ATOM 556 N N . GLY A 1 74 ? 10.257 -6.242 -2.109 1.00 96.38 74 GLY A N 1
ATOM 557 C CA . GLY A 1 74 ? 11.231 -6.011 -1.041 1.00 96.38 74 GLY A CA 1
ATOM 558 C C . GLY A 1 74 ? 11.228 -4.563 -0.547 1.00 96.38 74 GLY A C 1
ATOM 559 O O . GLY A 1 74 ? 11.119 -4.329 0.653 1.00 96.38 74 GLY A O 1
ATOM 560 N N . ARG A 1 75 ? 11.256 -3.589 -1.466 1.00 96.19 75 ARG A N 1
ATOM 561 C CA . ARG A 1 75 ? 11.193 -2.159 -1.119 1.00 96.19 75 ARG A CA 1
ATOM 562 C C . ARG A 1 75 ? 9.897 -1.787 -0.402 1.00 96.19 75 ARG A C 1
ATOM 564 O O . ARG A 1 75 ? 9.950 -1.121 0.626 1.00 96.19 75 ARG A O 1
ATOM 571 N N . ALA A 1 76 ? 8.750 -2.229 -0.916 1.00 96.75 76 ALA A N 1
ATOM 572 C CA . ALA A 1 76 ? 7.456 -1.926 -0.310 1.00 96.75 76 ALA A CA 1
ATOM 573 C C . ALA A 1 76 ? 7.322 -2.509 1.105 1.00 96.75 76 ALA A C 1
ATOM 575 O O . ALA A 1 76 ? 6.766 -1.858 1.991 1.00 96.75 76 ALA A O 1
ATOM 576 N N . LEU A 1 77 ? 7.871 -3.705 1.338 1.00 96.75 77 LEU A N 1
ATOM 577 C CA . LEU A 1 77 ? 7.935 -4.304 2.670 1.00 96.75 77 LEU A CA 1
ATOM 578 C C . LEU A 1 77 ? 8.828 -3.490 3.618 1.00 96.75 77 LEU A C 1
ATOM 580 O O . LEU A 1 77 ? 8.415 -3.239 4.747 1.00 96.75 77 LEU A O 1
ATOM 584 N N . SER A 1 78 ? 9.991 -3.014 3.158 1.00 96.31 78 SER A N 1
ATOM 585 C CA . SER A 1 78 ? 10.865 -2.147 3.963 1.00 96.31 78 SER A CA 1
ATOM 586 C C . SER A 1 78 ? 10.176 -0.842 4.369 1.00 96.31 78 SER A C 1
ATOM 588 O O . SER A 1 78 ? 10.188 -0.486 5.545 1.00 96.31 78 SER A O 1
ATOM 590 N N . TRP A 1 79 ? 9.486 -0.172 3.442 1.00 95.94 79 TRP A N 1
ATOM 591 C CA . TRP A 1 79 ? 8.731 1.051 3.746 1.00 95.94 79 TRP A CA 1
ATOM 592 C C . TRP A 1 79 ? 7.638 0.834 4.791 1.00 95.94 79 TRP A C 1
ATOM 594 O O . TRP A 1 79 ? 7.414 1.688 5.647 1.00 95.94 79 TRP A O 1
ATOM 604 N N . LEU A 1 80 ? 6.952 -0.310 4.716 1.00 93.81 80 LEU A N 1
ATOM 605 C CA . LEU A 1 80 ? 5.914 -0.687 5.671 1.00 93.81 80 LEU A CA 1
ATOM 606 C C . LEU A 1 80 ? 6.489 -0.957 7.073 1.00 93.81 80 LEU A C 1
ATOM 608 O O . LEU A 1 80 ? 5.786 -0.819 8.076 1.00 93.81 80 LEU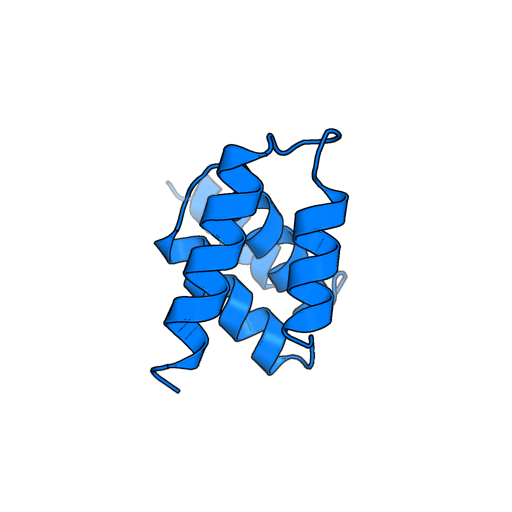 A O 1
ATOM 612 N N . ASP A 1 81 ? 7.757 -1.355 7.158 1.00 90.56 81 ASP A N 1
ATOM 613 C CA . ASP A 1 81 ? 8.455 -1.577 8.420 1.00 90.56 81 ASP A CA 1
ATOM 614 C C . ASP A 1 81 ? 8.948 -0.288 9.072 1.00 90.56 81 ASP A C 1
ATOM 616 O O . ASP A 1 81 ? 8.746 -0.126 10.275 1.00 90.56 81 ASP A O 1
ATOM 620 N N . GLU A 1 82 ? 9.488 0.642 8.290 1.00 85.81 82 GLU A N 1
ATOM 621 C CA . GLU A 1 82 ? 9.931 1.963 8.759 1.00 85.81 82 GLU A CA 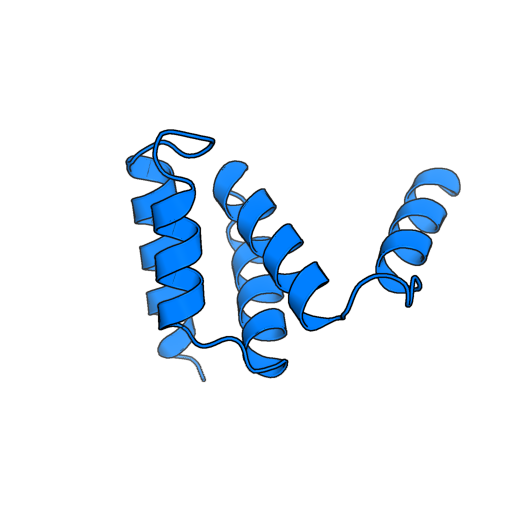1
ATOM 622 C C . GLU A 1 82 ? 8.787 2.773 9.383 1.00 85.81 82 GLU A C 1
ATOM 624 O O . GLU A 1 82 ? 8.930 3.344 10.462 1.00 85.81 82 GLU A O 1
ATOM 629 N N . ASP A 1 83 ? 7.615 2.760 8.747 1.00 66.38 83 ASP A N 1
ATOM 630 C CA . ASP A 1 83 ? 6.442 3.518 9.191 1.00 66.38 83 ASP A CA 1
ATOM 631 C C . ASP A 1 83 ? 5.850 3.040 10.524 1.00 66.38 83 ASP A C 1
ATOM 633 O O . ASP A 1 83 ? 5.120 3.783 11.176 1.00 66.38 83 ASP A O 1
ATOM 637 N N . ALA A 1 84 ? 6.153 1.809 10.946 1.00 57.94 84 ALA A N 1
ATOM 638 C CA . ALA A 1 84 ? 5.694 1.275 12.227 1.00 57.94 84 ALA A CA 1
ATOM 639 C C . ALA A 1 84 ? 6.526 1.776 13.425 1.00 57.94 84 ALA A C 1
ATOM 641 O O . ALA A 1 84 ? 6.174 1.474 14.562 1.00 57.94 84 ALA A O 1
ATOM 642 N N . ILE A 1 85 ? 7.625 2.500 13.178 1.00 52.34 85 ILE A N 1
ATOM 643 C CA . ILE A 1 85 ? 8.553 3.005 14.205 1.00 52.34 85 ILE A CA 1
ATOM 644 C C . ILE A 1 85 ? 8.228 4.464 14.591 1.00 52.34 85 ILE A C 1
ATOM 646 O O . ILE A 1 85 ? 8.632 4.916 15.659 1.00 52.34 85 ILE A O 1
ATOM 650 N N . GLU A 1 86 ? 7.451 5.189 13.777 1.00 46.91 86 GLU A N 1
ATOM 651 C CA . GLU A 1 86 ? 7.094 6.606 13.999 1.00 46.91 86 GLU A CA 1
ATOM 652 C C . GLU A 1 86 ? 5.626 6.836 14.429 1.00 46.91 86 GLU A C 1
ATOM 654 O O . GLU A 1 86 ? 5.116 7.953 14.314 1.00 46.91 86 GLU A O 1
ATOM 659 N N . GLY A 1 87 ? 4.935 5.795 14.910 1.00 44.62 87 GLY A N 1
ATOM 660 C CA . GLY A 1 87 ? 3.546 5.851 15.396 1.00 44.62 87 GLY A CA 1
ATOM 661 C C . GLY A 1 87 ? 3.423 5.843 16.912 1.00 44.62 87 GLY A C 1
ATOM 662 O O . GLY A 1 87 ? 4.049 4.959 17.536 1.00 44.62 87 GLY A O 1
#

Sequence (87 aa):
MRHYERMRVAVSASTAVDGGLREVVLTMQFAVLGHEFPFKIHARRAMAQGLTKDALRALLMAGLGVTLVASEVGRALSWLDEDAIEG

Foldseek 3Di:
DVVVVVVVCCLVVDPPDDQLRSLLVQLQVCLLVVNLVSNLVSVVSNVVVPQDLVNSLVVLVVCDPVRDDPVSSVVSNVSSVVSVVVD

InterPro domains:
  IPR029032 AhpD-like [G3DSA:1.20.1290.10] (1-82)
  IPR029032 AhpD-like [SSF69118] (3-82)

Secondary structure (DSSP, 8-state):
-HHHHHHHHHHHH-SSS-HHHHHHHHHHHHHHTT-HHHHHHHHHHHHHTT--HHHHHHHHHHTBTTTB-HHHHHHHHHHHHHTTS--

Radius of gyration: 13.5 Å; chains: 1; bounding box: 32×34×31 Å

Organism: NCBI:txid863227

pLDDT: mean 88.64, std 11.3, range [44.62, 96.88]